Protein AF-A0A9J5WSR5-F1 (afdb_monomer_lite)

Foldseek 3Di:
DDKDKDKDWDFDPPDPQDTDPIDIDIDIDDDDDDPVRVVVVVCVVVVHDVVVDDDDDDDDDDDDPDDDD

pLDDT: mean 70.32, std 10.47, range [33.34, 84.12]

Structure (mmCIF, N/CA/C/O backbone):
data_AF-A0A9J5WSR5-F1
#
_entry.id   AF-A0A9J5WSR5-F1
#
loop_
_atom_site.group_PDB
_atom_site.id
_atom_site.type_symbol
_atom_site.label_atom_id
_atom_site.label_alt_id
_atom_site.label_comp_id
_atom_site.label_asym_id
_atom_site.label_entity_id
_atom_site.label_seq_id
_atom_site.pdbx_PDB_ins_code
_atom_site.Cartn_x
_atom_site.Cartn_y
_atom_site.Cartn_z
_atom_site.occupancy
_atom_site.B_iso_or_equiv
_atom_site.auth_seq_id
_atom_site.auth_comp_id
_atom_site.auth_asym_id
_atom_site.auth_atom_id
_atom_site.pdbx_PDB_model_num
ATOM 1 N N . MET A 1 1 ? -4.247 -11.197 9.248 1.00 57.56 1 MET A N 1
ATOM 2 C CA . MET A 1 1 ? -5.183 -10.061 9.389 1.00 57.56 1 MET A CA 1
ATOM 3 C C . MET A 1 1 ? -5.495 -9.596 7.980 1.00 57.56 1 MET A C 1
ATOM 5 O O . MET A 1 1 ? -4.553 -9.233 7.292 1.00 57.56 1 MET A O 1
ATOM 9 N N . ASN A 1 2 ? -6.739 -9.720 7.511 1.00 65.75 2 ASN A N 1
ATOM 10 C CA . ASN A 1 2 ? -7.092 -9.288 6.155 1.00 65.75 2 ASN A CA 1
ATOM 11 C C . ASN A 1 2 ? -7.363 -7.790 6.172 1.00 65.75 2 ASN A C 1
ATOM 13 O O . ASN A 1 2 ? -8.225 -7.327 6.913 1.00 65.75 2 ASN A O 1
ATOM 17 N N . ILE A 1 3 ? -6.599 -7.052 5.377 1.00 72.62 3 ILE A N 1
ATOM 18 C CA . ILE A 1 3 ? -6.752 -5.615 5.209 1.00 72.62 3 ILE A CA 1
ATOM 19 C C . ILE A 1 3 ? -7.380 -5.428 3.838 1.00 72.62 3 ILE A C 1
ATOM 21 O O . ILE A 1 3 ? -6.817 -5.870 2.841 1.00 72.62 3 ILE A O 1
ATOM 25 N N . LEU A 1 4 ? -8.556 -4.810 3.790 1.00 77.25 4 LEU A N 1
ATOM 26 C CA . LEU A 1 4 ? -9.164 -4.426 2.525 1.00 77.25 4 LEU A CA 1
ATOM 27 C C . LEU A 1 4 ? -8.684 -3.021 2.179 1.00 77.25 4 LEU A C 1
ATOM 29 O O . LEU A 1 4 ? -8.970 -2.062 2.902 1.00 77.25 4 LEU A O 1
ATOM 33 N N . ILE A 1 5 ? -7.939 -2.920 1.082 1.00 75.19 5 ILE A N 1
ATOM 34 C CA . ILE A 1 5 ? -7.464 -1.651 0.542 1.00 75.19 5 ILE A CA 1
ATOM 35 C C . ILE A 1 5 ? -8.004 -1.515 -0.875 1.00 75.19 5 ILE A C 1
ATOM 37 O O . ILE A 1 5 ? -7.764 -2.367 -1.726 1.00 75.19 5 ILE A O 1
ATOM 41 N N . LEU A 1 6 ? -8.729 -0.430 -1.136 1.00 78.44 6 LEU A N 1
ATOM 42 C CA . LEU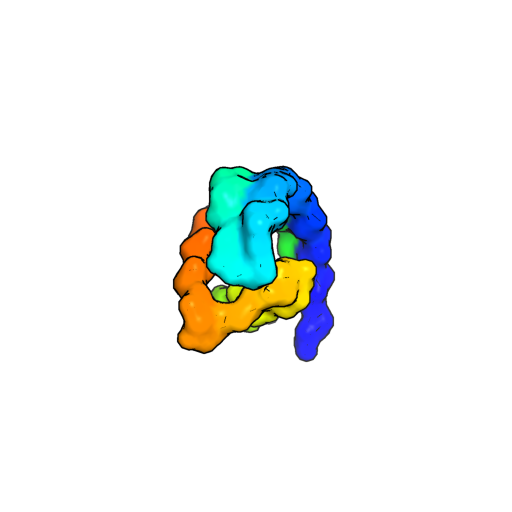 A 1 6 ? -9.032 -0.017 -2.501 1.00 78.44 6 LEU A CA 1
ATOM 43 C C . LEU A 1 6 ? -7.959 0.974 -2.936 1.00 78.44 6 LEU A C 1
ATOM 45 O O . LEU A 1 6 ? -7.985 2.120 -2.491 1.00 78.44 6 LEU A O 1
ATOM 49 N N . LEU A 1 7 ? -7.036 0.546 -3.798 1.00 78.31 7 LEU A N 1
ATOM 50 C CA . LEU A 1 7 ? -6.001 1.408 -4.368 1.00 78.31 7 LEU A CA 1
ATOM 51 C C . LEU A 1 7 ? -6.392 1.847 -5.775 1.00 78.31 7 LEU A C 1
ATOM 53 O O . LEU A 1 7 ? -6.592 1.032 -6.675 1.00 78.31 7 LEU A O 1
ATOM 57 N N . ARG A 1 8 ? -6.459 3.160 -5.983 1.00 74.88 8 ARG A N 1
ATOM 58 C CA . ARG A 1 8 ? -6.461 3.759 -7.315 1.00 74.88 8 ARG A CA 1
ATOM 59 C C . ARG A 1 8 ? -5.105 4.377 -7.550 1.00 74.88 8 ARG A C 1
ATOM 61 O O . ARG A 1 8 ? -4.757 5.364 -6.910 1.00 74.88 8 ARG A O 1
ATOM 68 N N . TYR A 1 9 ? -4.355 3.815 -8.482 1.00 74.50 9 TYR A N 1
ATOM 69 C CA . TYR A 1 9 ? -3.078 4.376 -8.881 1.00 74.50 9 TYR A CA 1
ATOM 70 C C . TYR A 1 9 ? -3.151 5.013 -10.262 1.00 74.50 9 TYR A C 1
ATOM 72 O O . TYR A 1 9 ? -3.851 4.551 -11.163 1.00 74.50 9 TYR A O 1
ATOM 80 N N . SER A 1 10 ? -2.413 6.106 -10.414 1.00 62.56 10 SER A N 1
ATOM 81 C CA . SER A 1 10 ? -2.188 6.793 -11.678 1.00 62.56 10 SER A CA 1
ATOM 82 C C . SER A 1 10 ? -0.686 7.014 -11.852 1.00 62.56 10 SER A C 1
ATOM 84 O O . SER A 1 10 ? 0.015 7.405 -10.916 1.00 62.56 10 SER A O 1
ATOM 86 N N . GLY A 1 11 ? -0.173 6.700 -13.039 1.00 64.06 11 GLY A N 1
ATOM 87 C CA . GLY A 1 11 ? 1.255 6.761 -13.336 1.00 64.06 11 GLY A CA 1
ATOM 88 C C . GLY A 1 11 ? 1.649 5.796 -14.448 1.00 64.06 11 GLY A C 1
ATOM 89 O O . GLY A 1 11 ? 0.864 4.940 -14.853 1.00 64.06 11 GLY A O 1
ATOM 90 N N . LEU A 1 12 ? 2.870 5.952 -14.953 1.00 62.25 12 LEU A N 1
ATOM 91 C CA . LEU A 1 12 ? 3.461 5.049 -15.935 1.00 62.25 12 LEU A CA 1
ATOM 92 C C . LEU A 1 12 ? 4.568 4.245 -15.261 1.00 62.25 12 LEU A C 1
ATOM 94 O O . LEU A 1 12 ? 5.494 4.811 -14.675 1.00 62.25 12 LEU A O 1
ATOM 98 N N . TRP A 1 13 ? 4.486 2.928 -15.396 1.00 63.50 13 TRP A N 1
ATOM 99 C CA . TRP A 1 13 ? 5.590 2.031 -15.096 1.00 63.50 13 TRP A CA 1
ATOM 100 C C . TRP A 1 13 ? 6.660 2.232 -16.165 1.00 63.50 13 TRP A C 1
ATOM 102 O O . TRP A 1 13 ? 6.464 1.860 -17.320 1.00 63.50 13 TRP A O 1
ATOM 112 N N . LYS A 1 14 ? 7.772 2.884 -15.812 1.00 62.69 14 LYS A N 1
ATOM 113 C CA . LYS A 1 14 ? 8.902 3.029 -16.744 1.00 62.69 14 LYS A CA 1
ATOM 114 C C . LYS A 1 14 ? 9.791 1.789 -16.754 1.00 62.69 14 LYS A C 1
ATOM 116 O O . LYS A 1 14 ? 10.434 1.521 -17.763 1.00 62.69 14 LYS A O 1
ATOM 121 N N . SER A 1 15 ? 9.841 1.073 -15.637 1.00 66.75 15 SER A N 1
ATOM 122 C CA . SER A 1 15 ? 10.432 -0.257 -15.487 1.00 66.75 15 SER A CA 1
ATOM 123 C C . SER A 1 15 ? 10.022 -0.849 -14.138 1.00 66.75 15 SER A C 1
ATOM 125 O O . SER A 1 15 ? 9.517 -0.120 -13.281 1.00 66.75 15 SER A O 1
ATOM 127 N N . ASP A 1 16 ? 10.346 -2.122 -13.916 1.00 61.22 16 ASP A N 1
ATOM 128 C CA . ASP A 1 16 ? 10.105 -2.873 -12.671 1.00 61.22 16 ASP A CA 1
ATOM 129 C C . ASP A 1 16 ? 10.638 -2.169 -11.408 1.00 61.22 16 ASP A C 1
ATOM 131 O O . ASP A 1 16 ? 10.203 -2.423 -10.291 1.00 61.22 16 ASP A O 1
ATOM 135 N N . VAL A 1 17 ? 11.602 -1.254 -11.566 1.00 61.28 17 VAL A N 1
ATOM 136 C CA . VAL A 1 17 ? 12.267 -0.562 -10.452 1.00 61.28 17 VAL A CA 1
ATOM 137 C C . VAL A 1 17 ? 12.132 0.960 -10.489 1.00 61.28 17 VAL A C 1
ATOM 139 O O . VAL A 1 17 ? 12.673 1.628 -9.593 1.00 61.28 17 VAL A O 1
ATOM 142 N N . ARG A 1 18 ? 11.465 1.528 -11.505 1.00 62.50 18 ARG A N 1
ATOM 143 C CA . ARG A 1 18 ? 11.369 2.981 -11.701 1.00 62.50 18 ARG A CA 1
ATOM 144 C C . ARG A 1 18 ? 9.924 3.436 -11.896 1.00 62.50 18 ARG A C 1
ATOM 146 O O . ARG A 1 18 ? 9.348 3.342 -12.979 1.00 62.50 18 ARG A O 1
ATOM 153 N N . TYR A 1 19 ? 9.431 4.062 -10.836 1.00 66.88 19 TYR A N 1
ATOM 154 C CA . TYR A 1 19 ? 8.119 4.677 -10.742 1.00 66.88 19 TYR A CA 1
ATOM 155 C C . TYR A 1 19 ? 8.284 6.192 -10.846 1.00 66.88 19 TYR A C 1
ATOM 157 O O . TYR A 1 19 ? 8.766 6.840 -9.918 1.00 66.88 19 TYR A O 1
ATOM 165 N N . GLU A 1 20 ? 7.936 6.773 -11.991 1.00 65.25 20 GLU A N 1
ATOM 166 C CA . GLU A 1 20 ? 7.953 8.227 -12.160 1.00 65.25 20 GLU A CA 1
ATOM 167 C C . GLU A 1 20 ? 6.539 8.787 -11.999 1.00 65.25 20 GLU A C 1
ATOM 169 O O . GLU A 1 20 ? 5.613 8.352 -12.681 1.00 65.25 20 GLU A O 1
ATOM 174 N N . ARG A 1 21 ? 6.384 9.787 -11.117 1.00 64.75 21 ARG A N 1
ATOM 175 C CA . ARG A 1 21 ? 5.109 10.490 -10.858 1.00 64.75 21 ARG A CA 1
ATOM 176 C C . ARG A 1 21 ? 3.964 9.558 -10.443 1.00 64.75 21 ARG A C 1
ATOM 178 O O . ARG A 1 21 ? 2.805 9.837 -10.737 1.00 64.75 21 ARG A O 1
ATOM 185 N N . TYR A 1 22 ? 4.300 8.465 -9.766 1.00 65.38 22 TYR A N 1
ATOM 186 C CA . TYR A 1 22 ? 3.322 7.535 -9.231 1.00 65.38 22 TYR A CA 1
ATOM 187 C C . TYR A 1 22 ? 2.532 8.207 -8.105 1.00 65.38 22 TYR A C 1
ATOM 189 O O . TYR A 1 22 ? 3.111 8.633 -7.104 1.00 65.38 22 TYR A O 1
ATOM 197 N N . ARG A 1 23 ? 1.217 8.326 -8.286 1.00 66.25 23 ARG A N 1
ATOM 198 C CA . ARG A 1 23 ? 0.294 8.806 -7.258 1.00 66.25 23 ARG A CA 1
ATOM 199 C C . ARG A 1 23 ? -0.800 7.768 -7.075 1.00 66.25 23 ARG A C 1
ATOM 201 O O . ARG A 1 23 ? -1.514 7.452 -8.029 1.00 66.25 23 ARG A O 1
ATOM 208 N N . SER A 1 24 ? -0.924 7.264 -5.854 1.00 69.00 24 SER A N 1
ATOM 209 C CA . SER A 1 24 ? -1.998 6.365 -5.449 1.00 69.00 24 SER A CA 1
ATOM 210 C C . SER A 1 24 ? -2.866 7.025 -4.390 1.00 69.00 24 SER A C 1
ATOM 212 O O . SER A 1 24 ? -2.346 7.476 -3.371 1.00 69.00 24 SER A O 1
ATOM 214 N N . ASP A 1 25 ? -4.173 7.033 -4.618 1.00 73.00 25 ASP A N 1
ATOM 215 C CA . ASP A 1 25 ? -5.166 7.353 -3.599 1.00 73.00 25 ASP A CA 1
ATOM 216 C C . ASP A 1 25 ? -5.777 6.030 -3.109 1.00 73.00 25 ASP A C 1
ATOM 218 O O . ASP A 1 25 ? -6.069 5.136 -3.912 1.00 73.00 25 ASP A O 1
ATOM 222 N N . GLY A 1 26 ? -5.929 5.878 -1.793 1.00 72.31 26 GLY A N 1
ATOM 223 C CA . GLY A 1 26 ? -6.349 4.621 -1.181 1.00 72.31 26 GLY A CA 1
ATOM 224 C C . GLY A 1 26 ? -7.389 4.809 -0.084 1.00 72.31 26 GLY A C 1
ATOM 225 O O . GLY A 1 26 ? -7.271 5.730 0.720 1.00 72.31 26 GLY A O 1
ATOM 226 N N . ILE A 1 27 ? -8.382 3.917 -0.031 1.00 76.44 27 ILE A N 1
ATOM 227 C CA . ILE A 1 27 ? -9.295 3.785 1.114 1.00 76.44 27 ILE A CA 1
ATOM 228 C C . ILE A 1 27 ? -8.959 2.481 1.828 1.00 76.44 27 ILE A C 1
ATOM 230 O O . ILE A 1 27 ? -8.988 1.410 1.218 1.00 76.44 27 ILE A O 1
ATOM 234 N N . VAL A 1 28 ? -8.651 2.581 3.118 1.00 74.88 28 VAL A N 1
ATOM 235 C CA . VAL A 1 28 ? -8.381 1.436 3.990 1.00 74.88 28 VAL A CA 1
ATOM 236 C C . VAL A 1 28 ? -9.623 1.183 4.834 1.00 74.88 28 VAL A C 1
ATOM 238 O O . VAL A 1 28 ? -10.064 2.073 5.557 1.00 74.88 28 VAL A O 1
ATOM 241 N N . VAL A 1 29 ? -10.175 -0.028 4.763 1.00 72.25 29 VAL A N 1
ATOM 242 C CA . VAL A 1 29 ? -11.306 -0.450 5.603 1.00 72.25 29 VAL A CA 1
ATOM 243 C C . VAL A 1 29 ? -10.794 -1.489 6.597 1.00 72.25 29 VAL A C 1
ATOM 245 O O . VAL A 1 29 ? -10.713 -2.677 6.291 1.00 72.25 29 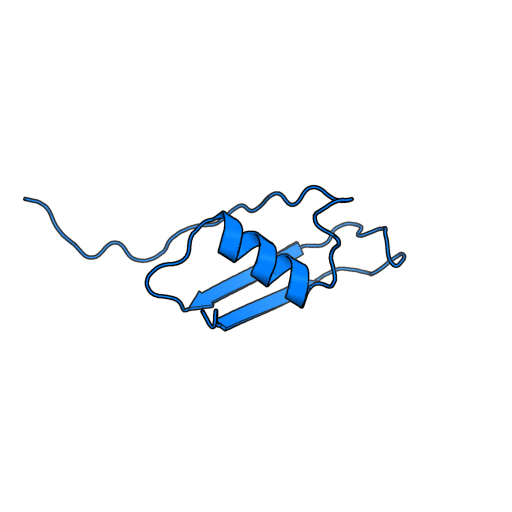VAL A O 1
ATOM 248 N N . SER A 1 30 ? -10.374 -1.026 7.776 1.00 70.31 30 SER A N 1
ATOM 249 C CA . SER A 1 30 ? -9.934 -1.881 8.884 1.00 70.31 30 SER A CA 1
ATOM 250 C C . SER A 1 30 ? -10.065 -1.144 10.215 1.00 70.31 30 SER A C 1
ATOM 252 O O . SER A 1 30 ? -9.734 0.036 10.297 1.00 70.31 30 SER A O 1
ATOM 254 N N . GLU A 1 31 ? -10.535 -1.834 11.256 1.00 67.75 31 GLU A N 1
ATOM 255 C CA . GLU A 1 31 ? -10.819 -1.217 12.559 1.00 67.75 31 GLU A CA 1
ATOM 256 C C . GLU A 1 31 ? -9.567 -0.986 13.416 1.00 67.75 31 GLU A C 1
ATOM 258 O O . GLU A 1 31 ? -9.594 -0.129 14.290 1.00 67.75 31 GLU A O 1
ATOM 263 N N . ASN A 1 32 ? -8.464 -1.710 13.181 1.00 72.31 32 ASN A N 1
ATOM 264 C CA . ASN A 1 32 ? -7.210 -1.540 13.926 1.00 72.31 32 ASN A CA 1
ATOM 265 C C . ASN A 1 32 ? -6.015 -2.094 13.138 1.00 72.31 32 ASN A C 1
ATOM 267 O O . ASN A 1 32 ? -5.678 -3.276 13.225 1.00 72.31 32 ASN A O 1
ATOM 271 N N . ILE A 1 33 ? -5.352 -1.232 12.370 1.00 76.88 33 ILE A N 1
ATOM 272 C CA . ILE A 1 33 ? -4.156 -1.579 11.599 1.00 76.88 33 ILE A CA 1
ATOM 273 C C . ILE A 1 33 ? -2.948 -0.783 12.096 1.00 76.88 33 ILE A C 1
ATOM 275 O O . ILE A 1 33 ? -3.024 0.427 12.296 1.00 76.88 33 ILE A O 1
ATOM 279 N N . SER A 1 34 ? -1.815 -1.460 12.301 1.00 81.62 34 SER A N 1
ATOM 280 C CA . SER A 1 34 ? -0.554 -0.774 12.582 1.00 81.62 34 SER A CA 1
ATOM 281 C C . SER A 1 34 ? -0.005 -0.128 11.310 1.00 81.62 34 SER A C 1
ATOM 283 O O . SER A 1 34 ? -0.192 -0.640 10.208 1.00 81.62 34 SER A O 1
ATOM 285 N N . PHE A 1 35 ? 0.737 0.969 11.459 1.00 79.19 35 PHE A N 1
ATOM 286 C CA . PHE A 1 35 ? 1.359 1.650 10.323 1.00 79.19 35 PHE A CA 1
ATOM 287 C C . PHE A 1 35 ? 2.261 0.717 9.491 1.00 79.19 35 PHE A C 1
ATOM 289 O O . PHE A 1 35 ? 2.212 0.749 8.268 1.00 79.19 35 PHE A O 1
ATOM 296 N N . VAL A 1 36 ? 3.009 -0.180 10.145 1.00 82.50 36 VAL A N 1
ATOM 297 C CA . VAL A 1 36 ? 3.862 -1.175 9.469 1.00 82.50 36 VAL A CA 1
ATOM 298 C C . VAL A 1 36 ? 3.030 -2.145 8.627 1.00 82.50 36 VAL A C 1
ATOM 300 O O . VAL A 1 36 ? 3.334 -2.358 7.460 1.00 82.50 36 VAL A O 1
ATOM 303 N N . ASN A 1 37 ? 1.933 -2.674 9.179 1.00 83.38 37 ASN A N 1
ATOM 304 C CA . ASN A 1 37 ? 1.062 -3.587 8.437 1.00 83.38 37 ASN A CA 1
ATOM 305 C C . ASN A 1 37 ? 0.354 -2.885 7.266 1.00 83.38 37 ASN A C 1
ATOM 307 O O . ASN A 1 37 ? 0.062 -3.529 6.262 1.00 83.38 37 ASN A O 1
ATOM 311 N N . LEU A 1 38 ? 0.080 -1.579 7.385 1.00 81.19 38 LEU A N 1
ATOM 312 C CA . LEU A 1 38 ? -0.467 -0.774 6.294 1.00 81.19 38 LEU A CA 1
ATOM 313 C C . LEU A 1 38 ? 0.537 -0.622 5.147 1.00 81.19 38 LEU A C 1
ATOM 315 O O . LEU A 1 38 ? 0.155 -0.814 3.994 1.00 81.19 38 LEU A O 1
ATOM 319 N N . ILE A 1 39 ? 1.802 -0.309 5.453 1.00 82.44 39 ILE A N 1
ATOM 320 C CA . ILE A 1 39 ? 2.850 -0.201 4.429 1.00 82.44 39 ILE A CA 1
ATOM 321 C C . ILE A 1 39 ? 3.006 -1.538 3.709 1.00 82.44 39 ILE A C 1
ATOM 323 O O . ILE A 1 39 ? 2.919 -1.557 2.485 1.00 82.44 39 ILE A O 1
ATOM 327 N N . SER A 1 40 ? 3.135 -2.647 4.442 1.00 84.12 40 SER A N 1
ATOM 328 C CA . SER A 1 40 ? 3.333 -3.957 3.816 1.00 84.12 40 SER A CA 1
ATOM 329 C C . SER A 1 40 ? 2.152 -4.404 2.959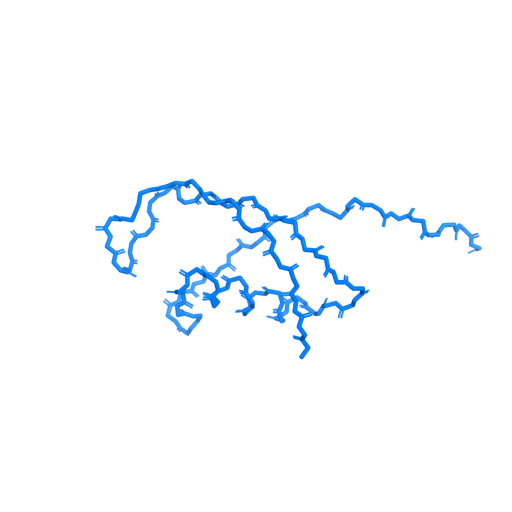 1.00 84.12 40 SER A C 1
ATOM 331 O O . SER A 1 40 ? 2.351 -4.998 1.903 1.00 84.12 40 SER A O 1
ATOM 333 N N . ALA A 1 41 ? 0.916 -4.084 3.354 1.00 82.56 41 ALA A N 1
ATOM 334 C CA . ALA A 1 41 ? -0.254 -4.371 2.527 1.00 82.56 41 ALA A CA 1
ATOM 335 C C . ALA A 1 41 ? -0.264 -3.545 1.228 1.00 82.56 41 ALA A C 1
ATOM 337 O O . ALA A 1 41 ? -0.550 -4.084 0.164 1.00 82.56 41 ALA A O 1
ATOM 338 N N . ILE A 1 42 ? 0.095 -2.258 1.288 1.00 81.38 42 ILE A N 1
ATOM 339 C CA . ILE A 1 42 ? 0.209 -1.413 0.089 1.00 81.38 42 ILE A CA 1
ATOM 340 C C . ILE A 1 42 ? 1.368 -1.882 -0.796 1.00 81.38 42 ILE A C 1
ATOM 342 O O . ILE A 1 42 ? 1.214 -1.955 -2.009 1.00 81.38 42 ILE A O 1
ATOM 346 N N . ALA A 1 43 ? 2.517 -2.217 -0.211 1.00 82.69 43 ALA A N 1
ATOM 347 C CA . ALA A 1 43 ? 3.676 -2.698 -0.950 1.00 82.69 43 ALA A CA 1
ATOM 348 C C . ALA A 1 43 ? 3.372 -4.005 -1.694 1.00 82.69 43 ALA A C 1
ATOM 350 O O . ALA A 1 43 ? 3.727 -4.123 -2.863 1.00 82.69 43 ALA A O 1
ATOM 351 N N . ALA A 1 44 ? 2.658 -4.937 -1.053 1.00 83.12 44 ALA A N 1
ATOM 352 C CA . ALA A 1 44 ? 2.229 -6.188 -1.670 1.00 83.12 44 ALA A CA 1
ATOM 353 C C . ALA A 1 44 ? 1.270 -5.964 -2.852 1.00 83.12 44 ALA A C 1
ATOM 355 O O . ALA A 1 44 ? 1.472 -6.549 -3.911 1.00 83.12 44 ALA A O 1
ATOM 356 N N . GLU A 1 45 ? 0.269 -5.089 -2.706 1.00 79.62 45 GLU A N 1
ATOM 357 C CA . GLU A 1 45 ? -0.664 -4.768 -3.801 1.00 79.62 45 GLU A CA 1
ATOM 358 C C . GLU A 1 45 ? 0.007 -4.045 -4.977 1.00 79.62 45 GLU A C 1
ATOM 360 O O . GLU A 1 45 ? -0.459 -4.118 -6.113 1.00 79.62 45 GLU A O 1
ATOM 365 N N . LEU A 1 46 ? 1.100 -3.328 -4.714 1.00 78.25 46 LEU A N 1
ATOM 366 C CA . LEU A 1 46 ? 1.848 -2.585 -5.726 1.00 78.25 46 LEU A CA 1
ATOM 367 C C . LEU A 1 46 ? 3.093 -3.319 -6.237 1.00 78.25 46 LEU A C 1
ATOM 369 O O . LEU A 1 46 ? 3.816 -2.742 -7.043 1.00 78.25 46 LEU A O 1
ATOM 373 N N . ASP A 1 47 ? 3.347 -4.547 -5.778 1.00 79.19 47 ASP A N 1
ATOM 374 C CA . ASP A 1 47 ? 4.550 -5.339 -6.079 1.00 79.19 47 ASP A CA 1
ATOM 375 C C . ASP A 1 47 ? 5.867 -4.563 -5.841 1.00 79.19 47 ASP A C 1
ATOM 377 O O . ASP A 1 47 ? 6.799 -4.544 -6.650 1.00 79.19 47 ASP A O 1
ATOM 381 N N . ILE A 1 48 ? 5.935 -3.853 -4.709 1.00 79.69 48 ILE A N 1
ATOM 382 C CA . ILE A 1 48 ? 7.110 -3.081 -4.288 1.00 79.69 48 ILE A CA 1
ATOM 383 C C . ILE A 1 48 ? 7.911 -3.878 -3.258 1.00 79.69 48 ILE A C 1
ATOM 385 O O . ILE A 1 48 ? 7.422 -4.220 -2.186 1.00 79.69 48 ILE A O 1
ATOM 389 N N . ASP A 1 49 ? 9.196 -4.086 -3.544 1.00 80.88 49 ASP A N 1
ATOM 390 C CA . ASP A 1 49 ? 10.149 -4.651 -2.586 1.00 80.88 49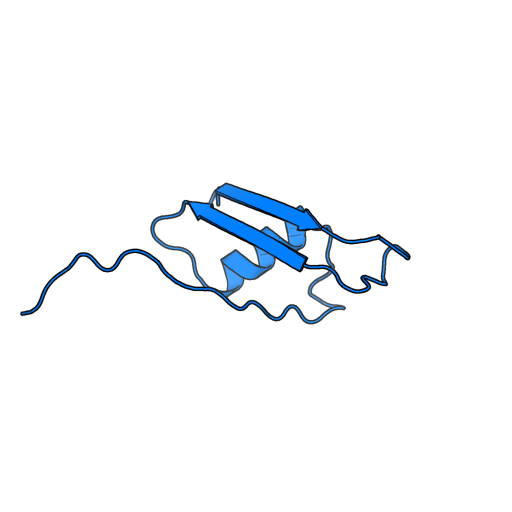 ASP A CA 1
ATOM 391 C C . ASP A 1 49 ? 10.539 -3.611 -1.514 1.00 80.88 49 ASP A C 1
ATOM 393 O O . ASP A 1 49 ? 11.378 -2.730 -1.750 1.00 80.88 49 ASP A O 1
ATOM 397 N N . GLU A 1 50 ? 9.938 -3.730 -0.325 1.00 76.12 50 GLU A N 1
ATOM 398 C CA . GLU A 1 50 ? 10.169 -2.856 0.838 1.00 76.12 50 GLU A CA 1
ATOM 399 C C . GLU A 1 50 ? 11.623 -2.871 1.343 1.00 76.12 50 GLU A C 1
ATOM 401 O O . GLU A 1 50 ? 12.065 -1.918 1.980 1.00 76.12 50 GLU A O 1
ATOM 406 N N . LEU A 1 51 ? 12.410 -3.913 1.044 1.00 78.62 51 LEU A N 1
ATOM 407 C CA . LEU A 1 51 ? 13.819 -3.987 1.458 1.00 78.62 51 LEU A CA 1
ATOM 408 C C . LEU A 1 51 ? 14.734 -3.147 0.561 1.00 78.62 51 LEU A C 1
ATOM 410 O O . LEU A 1 51 ? 15.860 -2.823 0.941 1.00 78.62 51 LEU A O 1
ATOM 414 N N . LYS A 1 52 ? 14.271 -2.815 -0.649 1.00 75.75 52 LYS A N 1
ATOM 415 C CA . LYS A 1 52 ? 15.051 -2.091 -1.665 1.00 75.75 52 LYS A CA 1
ATOM 416 C C . LYS A 1 52 ? 14.533 -0.682 -1.934 1.00 75.75 52 LYS A C 1
ATOM 418 O O . LYS A 1 52 ? 15.180 0.064 -2.678 1.00 75.75 52 LYS A O 1
ATOM 423 N N . LYS A 1 53 ? 13.362 -0.322 -1.406 1.00 71.38 53 LYS A N 1
ATOM 424 C CA . LYS A 1 53 ? 12.652 0.925 -1.716 1.00 71.38 53 LYS A CA 1
ATOM 425 C C . LYS A 1 53 ? 12.069 1.536 -0.445 1.00 71.38 53 LYS A C 1
ATOM 427 O O . LYS A 1 53 ? 11.524 0.834 0.391 1.00 71.38 53 LYS A O 1
ATOM 432 N N . ASN A 1 54 ? 12.136 2.863 -0.346 1.00 70.38 54 ASN A N 1
ATOM 433 C CA . ASN A 1 54 ? 11.464 3.609 0.716 1.00 70.38 54 ASN A CA 1
ATOM 434 C C . ASN A 1 54 ? 10.074 4.045 0.241 1.00 70.38 54 ASN A C 1
ATOM 436 O O . ASN A 1 54 ? 9.953 4.634 -0.836 1.00 70.38 54 ASN A O 1
ATOM 440 N N . ILE A 1 55 ? 9.052 3.787 1.057 1.00 74.31 55 ILE A N 1
ATOM 441 C CA . ILE A 1 55 ? 7.669 4.210 0.821 1.00 74.31 55 ILE A CA 1
ATOM 442 C C . ILE A 1 55 ? 7.335 5.322 1.822 1.00 74.31 55 ILE A C 1
ATOM 444 O O . ILE A 1 55 ? 7.381 5.112 3.031 1.00 74.31 55 ILE A O 1
ATOM 448 N N . GLU A 1 56 ? 7.000 6.513 1.323 1.00 73.44 56 GLU A N 1
ATOM 449 C CA . GLU A 1 56 ? 6.448 7.603 2.136 1.00 73.44 56 GLU A CA 1
ATOM 450 C C . GLU A 1 56 ? 4.928 7.636 1.940 1.00 73.44 56 GLU A C 1
ATOM 452 O O . GLU A 1 56 ? 4.450 7.768 0.813 1.00 73.44 56 GLU A O 1
ATOM 457 N N . ILE A 1 57 ? 4.164 7.536 3.030 1.00 73.19 57 ILE A N 1
ATOM 458 C CA . ILE A 1 57 ? 2.698 7.601 2.997 1.00 73.19 57 ILE A CA 1
ATOM 459 C C . ILE A 1 57 ? 2.240 8.877 3.693 1.00 73.19 57 ILE A C 1
ATOM 461 O O . ILE A 1 57 ? 2.588 9.129 4.846 1.00 73.19 57 ILE A O 1
ATOM 465 N N . ARG A 1 58 ? 1.402 9.659 3.008 1.00 73.00 58 ARG A N 1
ATOM 466 C CA . ARG A 1 58 ? 0.666 10.786 3.590 1.00 73.00 58 ARG A CA 1
ATOM 467 C C . ARG A 1 58 ? -0.814 10.444 3.571 1.00 73.00 58 ARG A C 1
ATOM 469 O O . ARG A 1 58 ? -1.348 10.142 2.509 1.00 73.00 58 ARG A O 1
ATOM 476 N N . TYR A 1 59 ? -1.460 10.482 4.730 1.00 70.44 59 TYR A N 1
ATOM 477 C CA . TYR A 1 59 ? -2.868 10.125 4.868 1.00 70.44 59 TYR A CA 1
ATOM 478 C C . TYR A 1 59 ? -3.613 11.130 5.747 1.00 70.44 59 TYR A C 1
ATOM 480 O O . TYR A 1 59 ? -3.023 11.792 6.601 1.00 70.44 59 TYR A O 1
ATOM 488 N N . VAL A 1 60 ? -4.921 11.227 5.522 1.00 70.62 60 VAL A N 1
ATOM 489 C CA . VAL A 1 60 ? -5.870 11.948 6.375 1.00 70.62 60 VAL A CA 1
ATOM 490 C C . VAL A 1 60 ? -6.826 10.909 6.945 1.00 70.62 60 VAL A C 1
ATOM 492 O O . VAL A 1 60 ? -7.323 10.062 6.207 1.00 70.62 60 VAL A O 1
ATOM 495 N N . VAL A 1 61 ? -7.057 10.946 8.257 1.00 68.69 61 VAL A N 1
ATOM 496 C CA . VAL A 1 61 ? -8.063 10.100 8.908 1.00 68.69 61 VAL A CA 1
ATOM 497 C C . VAL A 1 61 ? -9.357 10.897 8.980 1.00 68.69 61 VAL A C 1
ATOM 499 O O . VAL A 1 61 ? -9.452 11.857 9.743 1.00 68.69 61 VAL A O 1
ATOM 502 N N . GLU A 1 62 ? -10.345 10.519 8.176 1.00 67.56 62 GLU A N 1
ATOM 503 C CA . GLU A 1 62 ? -11.695 11.069 8.282 1.00 67.56 62 GLU A CA 1
ATOM 504 C C . GLU A 1 62 ? -12.534 10.168 9.194 1.00 67.56 62 GLU A C 1
ATOM 506 O O . GLU A 1 62 ? -12.821 9.022 8.857 1.00 67.56 62 GLU A O 1
ATOM 511 N N . GLY A 1 63 ? -12.893 10.682 10.375 1.00 55.75 63 GLY A N 1
ATOM 512 C CA . GLY A 1 63 ? -13.692 9.961 11.368 1.00 55.75 63 GLY A CA 1
ATOM 513 C C . GLY A 1 63 ? -13.050 9.925 12.753 1.00 55.75 63 GLY A C 1
ATOM 514 O O . GLY A 1 63 ? -12.451 8.932 13.139 1.00 55.75 63 GLY A O 1
ATOM 515 N N . ASN A 1 64 ? -13.251 10.994 13.527 1.00 52.97 64 ASN A N 1
ATOM 516 C CA . ASN A 1 64 ? -13.192 10.944 14.988 1.00 52.97 64 ASN A CA 1
ATOM 517 C C . ASN A 1 64 ? -14.615 11.152 15.529 1.00 52.97 64 ASN A C 1
ATOM 519 O O . ASN A 1 64 ? -15.030 1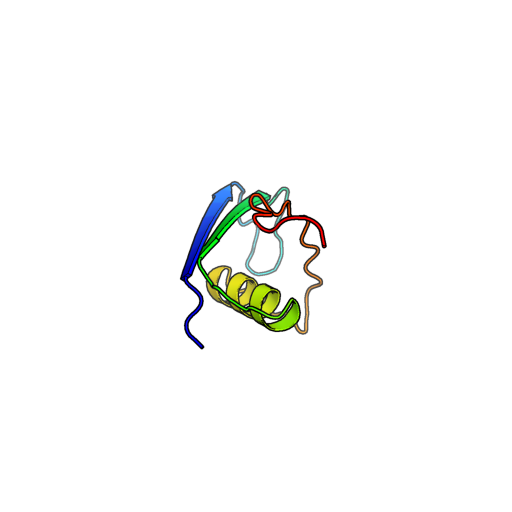2.278 15.794 1.00 52.97 64 ASN A O 1
ATOM 523 N N . TYR A 1 65 ? -15.362 10.067 15.706 1.00 57.91 65 TYR A N 1
ATOM 524 C CA . TYR A 1 65 ? -16.383 9.983 16.754 1.00 57.91 65 TYR 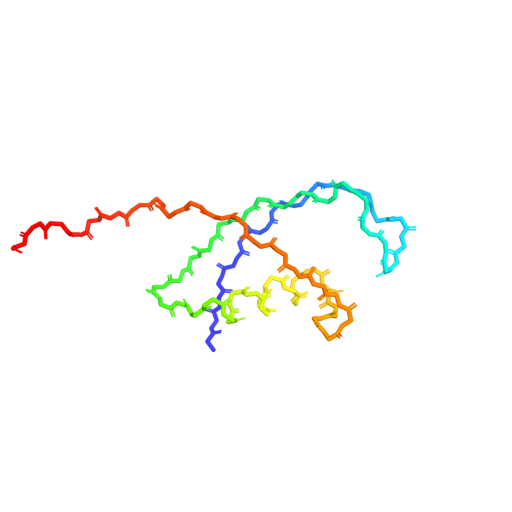A CA 1
ATOM 525 C C . TYR A 1 65 ? -15.746 9.030 17.775 1.00 57.91 65 TYR A C 1
ATOM 527 O O . TYR A 1 65 ? -15.523 7.878 17.430 1.00 57.91 65 TYR A O 1
ATOM 535 N N . PHE A 1 66 ? -15.148 9.496 18.880 1.00 50.03 66 PHE A N 1
ATOM 536 C CA . PHE A 1 66 ? -15.785 9.994 20.113 1.00 50.03 66 PHE A CA 1
ATOM 537 C C . PHE A 1 66 ? -14.958 11.144 20.742 1.00 50.03 66 PHE A C 1
ATOM 539 O O . PHE A 1 66 ? -13.733 11.082 20.759 1.00 50.03 66 PHE A O 1
ATOM 546 N N . VAL A 1 67 ? -15.544 12.321 21.018 1.00 45.28 67 VAL A N 1
ATOM 547 C CA . VAL A 1 67 ? -16.305 12.772 22.217 1.00 45.28 67 VAL A CA 1
ATOM 548 C C . VAL A 1 67 ? -15.434 12.926 23.472 1.00 45.28 67 VAL A C 1
ATOM 550 O O . VAL A 1 67 ? -14.902 11.954 23.996 1.00 45.28 67 VAL A O 1
ATOM 553 N N . LYS A 1 68 ? -15.348 14.176 23.958 1.00 33.34 68 LYS A N 1
ATOM 554 C CA . LYS A 1 68 ? -14.831 14.553 25.283 1.00 33.34 68 LYS A CA 1
ATOM 555 C C . LYS A 1 68 ? -15.332 13.601 26.376 1.00 33.34 68 LYS A C 1
ATOM 557 O O . LYS A 1 68 ? -16.543 13.423 26.507 1.00 33.34 68 LYS A O 1
ATOM 562 N N . GLN A 1 69 ? -14.417 13.179 27.244 1.00 36.59 69 GLN A N 1
ATOM 563 C CA . GLN A 1 69 ? -14.597 13.324 28.689 1.00 36.59 69 GLN A CA 1
ATOM 564 C C . GLN A 1 69 ? -13.400 14.093 29.234 1.00 36.59 69 GLN A C 1
ATOM 566 O O . GLN A 1 69 ? -12.269 13.759 28.817 1.00 36.59 69 GLN A O 1
#

Radius of gyration: 14.34 Å; chains: 1; bounding box: 31×25×45 Å

Organism: Solanum commersonii (NCBI:txid4109)

Sequence (69 aa):
MNILILLRYSGLWKSDVRYERYRSDGIVVSENISFVNLISAIAAELDIDELKKNIEIRYVVEGNYFVKQ

Secondary structure (DSSP, 8-state):
---EEEEEEEEEEEETTEEEEEEEEEEEE-SS--HHHHHHHHHHHTT--TTT-----------------